Protein AF-A0A946E3V9-F1 (afdb_monomer_lite)

Sequence (91 aa):
WNALGGYSPTIDPTVICAAKTIGATAIDLLTRPDALKAARNEFDERTGGGIGGSRWVPPLLPADFDPPVGFHWPEYVTTERGDGWYVPETA

Radius of gyration: 20.48 Å; chains: 1; bounding box: 43×25×55 Å

Foldseek 3Di:
DDDVLPPCVRVVVVVVVVVVVVVVVVVCCVPPVVVVVVVVVVQCVCCQHHDVHPNNDPPPDDPPDDDPPPFFRWDWDQDPVGTDIDGDPDD

Structure (mmCIF, N/CA/C/O backbone):
data_AF-A0A946E3V9-F1
#
_entry.id   AF-A0A946E3V9-F1
#
loop_
_atom_site.group_PDB
_atom_site.id
_atom_site.type_symbol
_atom_site.label_atom_id
_atom_site.label_alt_id
_atom_site.label_comp_id
_atom_site.label_asym_id
_atom_site.label_entity_id
_atom_site.label_seq_id
_atom_site.pdbx_PDB_ins_code
_atom_site.Cartn_x
_atom_site.Cartn_y
_atom_site.Cartn_z
_atom_site.occupancy
_atom_site.B_iso_or_equiv
_atom_site.auth_seq_id
_atom_site.auth_comp_id
_atom_site.auth_asym_id
_atom_site.auth_atom_id
_atom_site.pdbx_PDB_model_num
ATOM 1 N N . TRP A 1 1 ? -1.699 -0.117 -17.837 1.00 40.38 1 TRP A N 1
ATOM 2 C CA . TRP A 1 1 ? -1.016 1.127 -18.248 1.00 40.38 1 TRP A CA 1
ATOM 3 C C . TRP A 1 1 ? -0.487 1.744 -16.968 1.00 40.38 1 TRP A C 1
ATOM 5 O O . TRP A 1 1 ? -1.253 2.343 -16.226 1.00 40.38 1 TRP A O 1
ATOM 15 N N . ASN A 1 2 ? 0.761 1.438 -16.613 1.00 49.09 2 ASN A N 1
A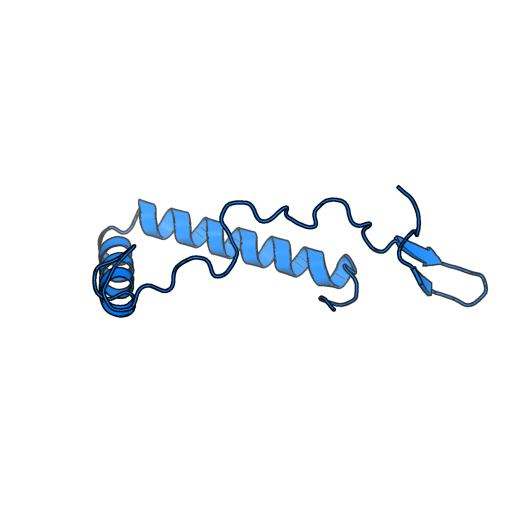TOM 16 C CA . ASN A 1 2 ? 1.300 1.669 -15.270 1.00 49.09 2 ASN A CA 1
ATOM 17 C C . ASN A 1 2 ? 2.592 2.486 -15.412 1.00 49.09 2 ASN A C 1
ATOM 19 O O . ASN A 1 2 ? 3.304 2.305 -16.400 1.00 49.09 2 ASN A O 1
ATOM 23 N N . ALA A 1 3 ? 2.852 3.373 -14.446 1.00 54.66 3 ALA A N 1
ATOM 24 C CA . ALA A 1 3 ? 4.065 4.174 -14.238 1.00 54.66 3 ALA A CA 1
ATOM 25 C C . ALA A 1 3 ? 5.240 3.873 -15.199 1.00 54.66 3 ALA A C 1
ATOM 27 O O . ALA A 1 3 ? 6.083 3.023 -14.925 1.00 54.66 3 ALA A O 1
ATOM 28 N N . LEU A 1 4 ? 5.261 4.562 -16.348 1.00 72.44 4 LEU A N 1
ATOM 29 C CA . LEU A 1 4 ? 6.367 4.580 -17.320 1.00 72.44 4 LEU A CA 1
ATOM 30 C C . LEU A 1 4 ? 6.894 3.198 -17.770 1.00 72.44 4 LEU A C 1
ATOM 32 O O . LEU A 1 4 ? 8.047 3.090 -18.179 1.00 72.44 4 LEU A O 1
ATOM 36 N N . GLY A 1 5 ? 6.067 2.148 -17.703 1.00 73.44 5 GLY A N 1
ATOM 37 C CA . GLY A 1 5 ? 6.453 0.782 -18.079 1.00 73.44 5 GLY A CA 1
ATOM 38 C C . GLY A 1 5 ? 7.339 0.054 -17.060 1.00 73.44 5 GLY A C 1
ATOM 39 O O . GLY A 1 5 ? 7.886 -0.988 -17.390 1.00 73.44 5 GLY A O 1
ATOM 40 N N . GLY A 1 6 ? 7.495 0.568 -15.835 1.00 75.06 6 GLY A N 1
ATOM 41 C CA . GLY A 1 6 ? 8.438 -0.009 -14.868 1.00 75.06 6 GLY A CA 1
ATOM 42 C C . GLY A 1 6 ? 9.841 0.611 -14.907 1.00 75.06 6 GLY A C 1
ATOM 43 O O . GLY A 1 6 ? 1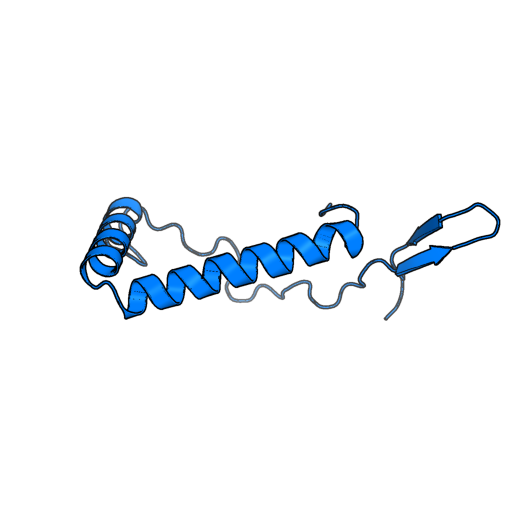0.804 -0.032 -14.501 1.00 75.06 6 GLY A O 1
ATOM 44 N N . TYR A 1 7 ? 9.979 1.851 -15.390 1.00 83.56 7 TYR A N 1
ATOM 45 C CA . TYR A 1 7 ? 11.282 2.481 -15.606 1.00 83.56 7 TYR A CA 1
ATOM 46 C C . TYR A 1 7 ? 11.967 2.724 -14.261 1.00 83.56 7 TYR A C 1
ATOM 48 O O . TYR A 1 7 ? 11.558 3.609 -13.503 1.00 83.56 7 TYR A O 1
ATOM 56 N N . SER A 1 8 ? 12.998 1.929 -13.965 1.00 84.25 8 SER A N 1
ATOM 57 C CA . SER A 1 8 ? 13.648 1.851 -12.646 1.00 84.25 8 SER A CA 1
ATOM 58 C C . SER A 1 8 ? 13.994 3.221 -12.039 1.00 84.25 8 SER A C 1
ATOM 60 O O . SER A 1 8 ? 13.573 3.468 -10.907 1.00 84.25 8 SER A O 1
ATOM 62 N N . PRO A 1 9 ? 14.588 4.188 -12.773 1.00 87.38 9 PRO A N 1
ATOM 63 C CA . PRO A 1 9 ? 14.883 5.516 -12.222 1.00 87.38 9 PRO A CA 1
ATOM 64 C C . PRO A 1 9 ? 13.662 6.285 -11.698 1.00 87.38 9 PRO A C 1
ATOM 66 O O . PRO A 1 9 ? 13.804 7.210 -10.900 1.00 87.38 9 PRO A O 1
ATOM 69 N N . THR A 1 10 ? 12.458 5.911 -12.132 1.00 86.25 10 THR A N 1
ATOM 70 C CA . THR A 1 10 ? 11.194 6.505 -11.676 1.00 86.25 10 THR A CA 1
ATOM 71 C C . THR A 1 10 ? 10.436 5.635 -10.682 1.00 86.25 10 THR A C 1
ATOM 73 O O . THR A 1 10 ? 9.696 6.178 -9.868 1.00 86.25 10 THR A O 1
ATOM 76 N N . ILE A 1 11 ? 10.631 4.313 -10.705 1.00 87.06 11 ILE A N 1
ATOM 77 C CA . ILE A 1 11 ? 9.951 3.369 -9.809 1.00 87.06 11 ILE A CA 1
ATOM 78 C C . ILE A 1 11 ? 10.707 3.197 -8.498 1.00 87.06 11 ILE A C 1
ATOM 80 O O . ILE A 1 11 ? 10.100 3.310 -7.432 1.00 87.06 11 ILE A O 1
ATOM 84 N N . ASP A 1 12 ? 12.018 2.978 -8.547 1.00 90.19 12 ASP A N 1
ATOM 85 C CA . ASP A 1 12 ? 12.810 2.626 -7.367 1.00 90.19 12 ASP A CA 1
ATOM 86 C C . ASP A 1 12 ? 12.696 3.671 -6.245 1.00 90.19 12 ASP A C 1
ATOM 88 O O . ASP A 1 12 ? 12.478 3.286 -5.090 1.00 90.19 12 ASP A O 1
ATOM 92 N N . PRO A 1 13 ? 12.718 4.993 -6.527 1.00 93.56 13 PRO A N 1
ATOM 93 C CA . PRO A 1 13 ? 12.506 5.992 -5.483 1.00 93.56 13 PRO A CA 1
ATOM 94 C C . PRO A 1 13 ? 11.140 5.864 -4.793 1.00 93.56 13 PRO A C 1
ATOM 96 O O . PRO A 1 13 ? 11.037 6.098 -3.586 1.00 93.56 13 PRO A O 1
ATOM 99 N N . THR A 1 14 ? 10.097 5.462 -5.527 1.00 92.56 14 THR A N 1
ATOM 100 C CA . THR A 1 14 ? 8.746 5.269 -4.972 1.00 92.56 14 THR A CA 1
ATOM 101 C C . THR A 1 14 ? 8.687 4.052 -4.057 1.00 92.56 14 THR A C 1
ATOM 103 O O . THR A 1 14 ? 8.087 4.134 -2.986 1.00 92.56 14 THR A O 1
ATOM 106 N N . VAL A 1 15 ? 9.384 2.966 -4.415 1.00 92.56 15 VAL A N 1
ATOM 107 C CA . VAL A 1 15 ? 9.488 1.752 -3.593 1.00 92.56 15 VAL A CA 1
ATOM 108 C C . VAL A 1 15 ? 10.181 2.071 -2.272 1.00 92.56 15 VAL A C 1
ATOM 110 O O . VAL A 1 15 ? 9.669 1.735 -1.205 1.00 92.56 15 VAL A O 1
ATO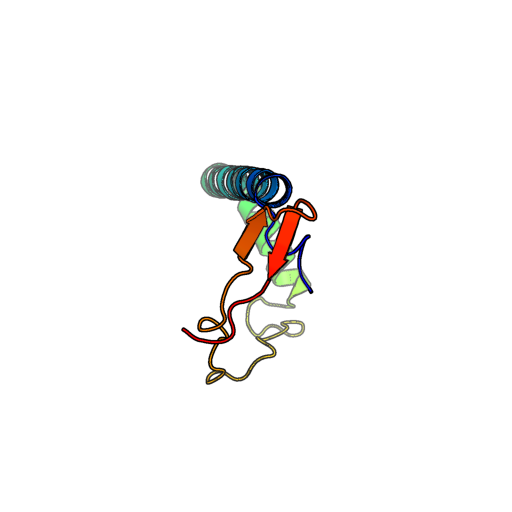M 113 N N . ILE A 1 16 ? 11.307 2.789 -2.319 1.00 96.12 16 ILE A N 1
ATOM 114 C CA . ILE A 1 16 ? 12.040 3.190 -1.112 1.00 96.12 16 ILE A CA 1
ATOM 115 C C . ILE A 1 16 ? 11.217 4.149 -0.247 1.00 96.12 16 ILE A C 1
ATOM 117 O O . ILE A 1 16 ? 11.227 4.034 0.981 1.00 96.12 16 ILE A O 1
ATOM 121 N N . CYS A 1 17 ? 10.499 5.091 -0.863 1.00 96.81 17 CYS A N 1
ATOM 122 C CA . CYS A 1 17 ? 9.603 5.995 -0.147 1.00 96.81 17 CYS A CA 1
ATOM 123 C C . CYS A 1 17 ? 8.493 5.216 0.575 1.00 96.81 17 CYS A C 1
ATOM 125 O O . CYS A 1 17 ? 8.359 5.340 1.792 1.00 96.81 17 CYS A O 1
ATOM 127 N N . ALA A 1 18 ? 7.777 4.347 -0.143 1.00 97.00 18 ALA A N 1
ATOM 128 C CA . ALA A 1 18 ? 6.714 3.520 0.419 1.00 97.00 18 ALA A CA 1
ATOM 129 C C . ALA A 1 18 ? 7.225 2.615 1.550 1.00 97.00 18 ALA A C 1
ATOM 131 O O . ALA A 1 18 ? 6.596 2.540 2.605 1.00 97.00 18 ALA A O 1
ATOM 132 N N . ALA A 1 19 ? 8.395 1.990 1.375 1.00 98.19 19 ALA A N 1
ATOM 133 C CA . ALA A 1 19 ? 9.014 1.151 2.398 1.00 98.19 19 ALA A CA 1
ATOM 134 C C . ALA A 1 19 ? 9.305 1.934 3.688 1.00 98.19 19 ALA A C 1
ATOM 136 O O . ALA A 1 19 ? 8.984 1.465 4.781 1.00 98.19 19 ALA A O 1
ATOM 137 N N . LYS A 1 20 ? 9.858 3.149 3.573 1.00 98.25 20 LYS A N 1
ATOM 138 C CA . LYS A 1 20 ? 10.100 4.028 4.729 1.00 98.25 20 LYS A CA 1
ATOM 139 C C . LYS A 1 20 ? 8.799 4.414 5.423 1.00 98.25 20 LYS A C 1
ATOM 141 O O . LYS A 1 20 ? 8.739 4.358 6.648 1.00 98.25 20 LYS A O 1
ATOM 146 N N . THR A 1 21 ? 7.770 4.770 4.656 1.00 98.12 21 THR A N 1
ATOM 147 C CA . THR A 1 21 ? 6.457 5.129 5.199 1.00 98.12 21 THR A CA 1
ATOM 148 C C . THR A 1 21 ? 5.846 3.964 5.970 1.00 98.12 21 THR A C 1
ATOM 150 O O . THR A 1 21 ? 5.541 4.122 7.148 1.00 98.12 21 THR A O 1
ATOM 153 N N . ILE A 1 22 ? 5.740 2.783 5.354 1.00 98.12 22 ILE A N 1
ATOM 154 C CA . ILE A 1 22 ? 5.161 1.591 5.992 1.00 98.12 22 ILE A CA 1
ATOM 155 C C . ILE A 1 22 ? 5.965 1.201 7.237 1.00 98.12 22 ILE A C 1
ATOM 157 O O . ILE A 1 22 ? 5.382 0.946 8.290 1.00 98.12 22 ILE A O 1
ATOM 161 N N . GLY A 1 23 ? 7.298 1.195 7.139 1.00 98.44 23 GLY A N 1
ATOM 162 C CA . GLY A 1 23 ? 8.178 0.866 8.258 1.00 98.44 23 GLY A CA 1
ATOM 163 C C . GLY A 1 23 ? 8.004 1.821 9.441 1.00 98.44 23 GLY A C 1
ATOM 164 O O . GLY A 1 23 ? 7.816 1.369 10.568 1.00 98.44 23 GLY A O 1
ATOM 165 N N . ALA A 1 24 ? 7.995 3.133 9.192 1.00 98.12 24 ALA A N 1
ATOM 166 C CA . ALA A 1 24 ? 7.767 4.131 10.236 1.00 98.12 24 ALA A CA 1
ATOM 167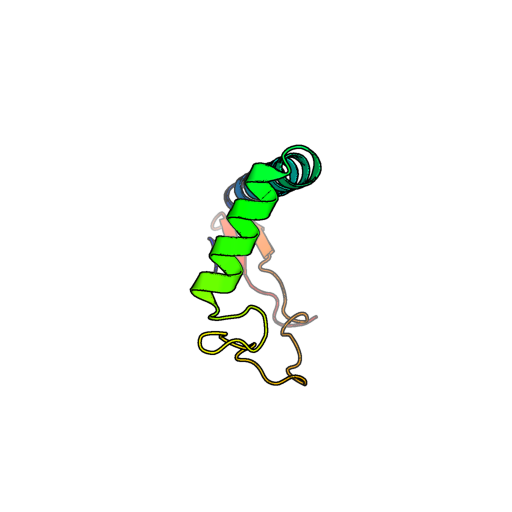 C C . ALA A 1 24 ? 6.369 3.997 10.860 1.00 98.12 24 ALA A C 1
ATOM 169 O O . ALA A 1 24 ? 6.242 4.003 12.084 1.00 98.12 24 ALA A O 1
ATOM 170 N N . THR A 1 25 ? 5.329 3.789 10.043 1.00 97.69 25 THR A N 1
ATOM 171 C CA . THR A 1 25 ? 3.965 3.555 10.537 1.00 97.69 25 THR A CA 1
ATOM 172 C C . THR A 1 25 ? 3.883 2.307 11.417 1.00 97.69 25 THR A C 1
ATOM 174 O O . THR A 1 25 ? 3.223 2.337 12.451 1.00 97.69 25 THR A O 1
ATOM 177 N N . ALA A 1 26 ? 4.574 1.218 11.070 1.00 97.88 26 ALA A N 1
ATOM 178 C CA . ALA A 1 26 ? 4.600 0.019 11.907 1.00 97.88 26 ALA A CA 1
ATOM 179 C C . ALA A 1 26 ? 5.223 0.293 13.288 1.00 97.88 26 ALA A C 1
ATOM 181 O O . ALA A 1 26 ? 4.658 -0.109 14.304 1.00 97.88 26 ALA A O 1
ATOM 182 N N . ILE A 1 27 ? 6.343 1.023 13.341 1.00 98.25 27 ILE A N 1
ATOM 183 C CA . ILE A 1 27 ? 6.972 1.428 14.609 1.00 98.25 27 ILE A CA 1
ATOM 184 C C . ILE A 1 27 ? 6.028 2.309 15.431 1.00 98.25 27 ILE A C 1
ATOM 186 O O . ILE A 1 27 ? 5.870 2.090 16.633 1.00 98.25 27 ILE A O 1
ATOM 190 N N . ASP A 1 28 ? 5.353 3.258 14.788 1.00 97.94 28 ASP A N 1
ATOM 191 C CA . ASP A 1 28 ? 4.368 4.119 15.435 1.00 97.94 28 ASP A CA 1
ATOM 192 C C . ASP A 1 28 ? 3.228 3.316 16.074 1.00 97.94 28 ASP A C 1
ATOM 194 O O . ASP A 1 28 ? 2.885 3.559 17.230 1.00 97.94 28 ASP A O 1
ATOM 198 N N . LEU A 1 29 ? 2.665 2.342 15.354 1.00 97.25 29 LEU A N 1
ATOM 199 C CA . LEU A 1 29 ? 1.586 1.487 15.863 1.00 97.25 29 LEU A CA 1
ATOM 200 C C . LEU A 1 29 ? 2.045 0.573 17.012 1.00 97.25 29 LEU A C 1
ATOM 202 O O . LEU A 1 29 ? 1.252 0.275 17.902 1.00 97.25 29 LEU A O 1
ATOM 206 N N . LEU A 1 30 ? 3.312 0.144 17.012 1.00 97.75 30 LEU A N 1
ATOM 207 C CA . LEU A 1 30 ? 3.890 -0.696 18.069 1.00 97.75 30 LEU A CA 1
ATOM 208 C C . LEU A 1 30 ? 4.231 0.084 19.345 1.00 97.75 30 LEU A C 1
ATOM 210 O O . LEU A 1 30 ? 4.230 -0.491 20.432 1.00 97.75 30 LEU A O 1
ATOM 214 N N . THR A 1 31 ? 4.556 1.371 19.220 1.00 98.38 31 THR A N 1
ATOM 215 C CA . THR A 1 31 ? 5.120 2.168 20.324 1.00 98.38 31 THR A CA 1
ATOM 216 C C . THR A 1 31 ? 4.173 3.234 20.870 1.00 98.38 31 THR A C 1
ATOM 218 O O . THR A 1 31 ? 4.391 3.719 21.981 1.00 98.38 31 THR A O 1
ATOM 221 N N . ARG A 1 32 ? 3.106 3.582 20.139 1.00 98.38 32 ARG A N 1
ATOM 222 C CA . ARG A 1 32 ? 2.127 4.613 20.523 1.00 98.38 32 ARG A CA 1
ATOM 223 C C . ARG A 1 32 ? 0.710 4.022 20.581 1.00 98.38 32 ARG A C 1
ATOM 225 O O . ARG A 1 32 ? 0.012 3.969 19.562 1.00 98.38 32 ARG A O 1
ATOM 232 N N . PRO A 1 33 ? 0.263 3.541 21.755 1.00 97.69 33 PRO A N 1
ATOM 233 C CA . PRO A 1 33 ? -1.011 2.827 21.883 1.00 97.69 33 PRO A CA 1
ATOM 234 C C . PRO A 1 33 ? -2.243 3.707 21.612 1.00 97.69 33 PRO A C 1
ATOM 236 O O . PRO A 1 33 ? -3.280 3.209 21.173 1.00 97.69 33 PRO A O 1
ATOM 239 N N . ASP A 1 34 ? -2.141 5.012 21.845 1.00 98.12 34 ASP A N 1
ATOM 240 C CA . ASP A 1 34 ? -3.157 6.009 21.508 1.00 98.12 34 ASP A CA 1
ATOM 241 C C . ASP A 1 34 ? -3.339 6.150 19.990 1.00 98.12 34 ASP A C 1
ATOM 243 O O . ASP A 1 34 ? -4.475 6.141 19.511 1.00 98.12 34 ASP A O 1
ATOM 247 N N . ALA A 1 35 ? -2.239 6.184 19.230 1.00 97.38 35 ALA A N 1
ATOM 248 C CA . ALA A 1 35 ? -2.272 6.233 17.769 1.00 97.38 35 ALA A CA 1
ATOM 249 C C . ALA A 1 35 ? -2.891 4.959 17.172 1.00 97.38 35 ALA A C 1
ATOM 251 O O . ALA A 1 35 ? -3.748 5.041 16.290 1.00 97.38 35 ALA A O 1
ATOM 252 N N . LEU A 1 36 ? -2.524 3.782 17.695 1.00 98.19 36 LEU A N 1
ATOM 253 C CA . LEU A 1 36 ? -3.131 2.510 17.291 1.00 98.19 36 LEU A CA 1
ATOM 254 C C . LEU A 1 36 ? -4.641 2.490 17.566 1.00 98.19 36 LEU A C 1
ATOM 256 O O . LEU A 1 36 ? -5.427 2.098 16.700 1.00 98.19 36 LEU A O 1
ATOM 260 N N . LYS A 1 37 ? -5.058 2.940 18.756 1.00 98.38 37 LYS A N 1
ATOM 261 C CA . LYS A 1 37 ? -6.478 3.026 19.118 1.00 98.38 37 LYS A CA 1
ATOM 262 C C . LYS A 1 37 ? -7.238 3.973 18.189 1.00 98.38 37 LYS A C 1
ATOM 264 O O . LYS A 1 37 ? -8.322 3.620 17.733 1.00 98.38 37 LYS A O 1
ATOM 269 N N . ALA A 1 38 ? -6.679 5.145 17.891 1.00 98.25 38 ALA A N 1
ATOM 270 C CA . ALA A 1 38 ? -7.292 6.106 16.977 1.00 98.25 38 ALA A CA 1
ATOM 271 C C . ALA A 1 38 ? -7.467 5.518 15.566 1.00 98.25 38 ALA A C 1
ATOM 273 O O . ALA A 1 38 ? -8.573 5.554 15.029 1.00 98.25 38 ALA A O 1
ATOM 274 N N . ALA A 1 39 ? -6.420 4.892 15.017 1.00 97.44 39 ALA A N 1
ATOM 275 C CA . ALA A 1 39 ? -6.473 4.245 13.706 1.00 97.44 39 ALA A CA 1
ATOM 276 C C . ALA A 1 39 ? -7.513 3.112 13.654 1.00 97.44 39 ALA A C 1
ATOM 278 O O . ALA A 1 39 ? -8.242 2.974 12.671 1.00 97.44 39 ALA A O 1
ATOM 279 N N . ARG A 1 40 ? -7.624 2.311 14.725 1.00 97.44 40 ARG A N 1
ATOM 280 C CA . ARG A 1 40 ? -8.633 1.249 14.803 1.00 97.44 40 ARG A CA 1
ATOM 281 C C . ARG A 1 40 ? -10.054 1.805 14.859 1.00 97.44 40 ARG A C 1
ATOM 283 O O . ARG A 1 40 ? -10.915 1.310 14.140 1.00 97.44 40 ARG A O 1
ATOM 290 N N . ASN A 1 41 ? -10.281 2.841 15.664 1.00 98.50 41 ASN A N 1
ATOM 291 C CA . ASN A 1 41 ? -11.585 3.491 15.759 1.00 98.50 41 ASN A CA 1
ATOM 292 C C . ASN A 1 41 ? -12.028 4.054 14.402 1.00 98.50 41 ASN A C 1
ATOM 294 O O . ASN A 1 41 ? -13.163 3.826 13.994 1.00 98.50 41 ASN A O 1
ATOM 298 N N . GLU A 1 42 ? -11.129 4.737 13.686 1.00 98.31 42 GLU A N 1
ATOM 299 C CA . GLU A 1 42 ? -11.403 5.252 12.339 1.00 98.31 42 GLU A CA 1
ATOM 300 C C . GLU A 1 42 ? -11.739 4.118 11.359 1.00 98.31 42 GLU A C 1
ATOM 302 O O . GLU A 1 42 ? -12.681 4.233 10.573 1.00 98.31 42 GLU A O 1
ATOM 307 N N . PHE A 1 43 ? -10.999 3.005 11.412 1.00 97.75 43 PHE A N 1
ATOM 308 C CA . PHE A 1 43 ? -11.281 1.830 10.587 1.00 97.75 43 PHE A CA 1
ATOM 309 C C . PHE A 1 43 ? -12.677 1.263 10.867 1.00 97.75 43 PHE A C 1
ATOM 311 O O . PHE A 1 43 ? -13.460 1.075 9.931 1.00 97.75 43 PHE A O 1
ATOM 318 N N . ASP A 1 44 ? -13.008 1.026 12.137 1.00 98.38 44 ASP A N 1
ATOM 319 C CA . ASP A 1 44 ? -14.303 0.475 12.542 1.00 98.38 44 ASP A CA 1
ATOM 320 C C . ASP A 1 44 ? -15.450 1.442 12.186 1.00 98.38 44 ASP A C 1
ATOM 322 O O . ASP A 1 44 ? -16.490 1.010 11.684 1.00 98.38 44 ASP A O 1
ATOM 326 N N . GLU A 1 45 ? -15.249 2.755 12.343 1.00 98.38 45 GLU A N 1
ATOM 327 C CA . GLU A 1 45 ? -16.204 3.783 11.922 1.00 98.38 45 GLU A CA 1
ATOM 328 C C . GLU A 1 45 ? -16.422 3.756 10.407 1.00 98.38 45 GLU A C 1
ATOM 330 O O . GLU A 1 45 ? -17.560 3.656 9.950 1.00 98.38 45 GLU A O 1
ATOM 335 N N . ARG A 1 46 ? -15.365 3.800 9.592 1.00 98.25 46 ARG A N 1
ATOM 336 C CA . ARG A 1 46 ? -15.513 3.871 8.127 1.00 98.25 46 ARG A CA 1
ATOM 337 C C . ARG A 1 46 ? -16.159 2.627 7.541 1.00 98.25 46 ARG A C 1
ATOM 339 O O . ARG A 1 46 ? -17.015 2.731 6.667 1.00 98.25 46 ARG A O 1
ATOM 346 N N . THR A 1 47 ? -15.800 1.467 8.070 1.00 98.31 47 THR A N 1
ATOM 347 C CA . THR A 1 47 ? -16.322 0.167 7.627 1.00 98.31 47 THR A CA 1
ATOM 348 C C . THR A 1 47 ? -17.660 -0.192 8.280 1.00 98.31 47 THR A C 1
ATOM 350 O O . THR A 1 47 ? -18.334 -1.128 7.852 1.00 98.31 47 THR A O 1
ATOM 353 N N . GLY A 1 48 ? -18.095 0.570 9.287 1.00 98.31 48 GLY A N 1
ATOM 354 C CA . GLY A 1 48 ? -19.346 0.329 9.997 1.00 98.31 48 GLY A CA 1
ATOM 355 C C . GLY A 1 48 ? -19.330 -0.965 10.812 1.00 98.31 48 GLY A C 1
ATOM 356 O O . GLY A 1 48 ? -20.332 -1.683 10.800 1.00 98.31 48 GLY A O 1
ATOM 357 N N . GLY A 1 49 ? -18.203 -1.258 11.472 1.00 97.62 49 GLY A N 1
ATOM 358 C CA . GLY A 1 49 ? -18.011 -2.415 12.355 1.00 97.62 49 GLY A CA 1
ATOM 359 C C . GLY A 1 49 ? -16.809 -3.312 12.033 1.00 97.62 49 GLY A C 1
ATOM 360 O O . GLY A 1 49 ? -16.717 -4.407 12.580 1.00 97.62 49 GLY A O 1
ATOM 361 N N . GLY A 1 50 ? -15.901 -2.889 11.154 1.00 97.06 50 GLY A N 1
ATOM 362 C CA . GLY A 1 50 ? -14.740 -3.671 10.735 1.00 97.06 50 GLY A CA 1
ATOM 363 C C . GLY A 1 50 ? -15.012 -4.534 9.501 1.00 97.06 50 GLY A C 1
ATOM 364 O O . GLY A 1 50 ? -15.867 -4.226 8.670 1.00 97.06 50 GLY A O 1
ATOM 365 N N . ILE A 1 51 ? -14.265 -5.633 9.364 1.00 96.62 51 ILE A N 1
ATOM 366 C CA . ILE A 1 51 ? -14.454 -6.600 8.271 1.00 96.62 51 ILE A CA 1
ATOM 367 C C . ILE A 1 51 ? -15.869 -7.187 8.363 1.00 96.62 51 ILE A C 1
ATOM 369 O O . ILE A 1 51 ? -16.249 -7.729 9.397 1.00 96.62 51 ILE A O 1
ATOM 373 N N . GLY A 1 52 ? -16.642 -7.085 7.279 1.00 96.69 52 GLY A N 1
ATOM 374 C CA . GLY A 1 52 ? -18.052 -7.495 7.251 1.00 96.69 52 GLY A CA 1
ATOM 375 C C . GLY A 1 52 ? -19.026 -6.488 7.878 1.00 96.69 52 GLY A C 1
ATOM 376 O O . GLY A 1 52 ? -20.212 -6.788 7.991 1.00 96.69 52 GLY A O 1
ATOM 377 N N . GLY A 1 53 ? -18.551 -5.305 8.278 1.00 97.94 53 GLY A N 1
ATOM 378 C CA . GLY A 1 53 ? -19.385 -4.220 8.786 1.00 97.94 53 GLY A CA 1
ATOM 379 C C . GLY A 1 53 ? -20.369 -3.666 7.749 1.00 97.94 53 GLY A C 1
ATOM 380 O O . GLY A 1 53 ? -20.282 -3.939 6.552 1.00 97.94 53 GLY A O 1
ATOM 381 N N . SER A 1 54 ? -21.302 -2.831 8.209 1.00 98.00 54 SER A N 1
ATOM 382 C CA . SER A 1 54 ? -22.403 -2.294 7.383 1.00 98.00 54 SER A CA 1
ATOM 383 C C . SER A 1 54 ? -21.961 -1.472 6.163 1.00 98.00 54 SER A C 1
ATOM 385 O O . SER A 1 54 ? -22.744 -1.290 5.233 1.00 98.00 54 SER A O 1
ATOM 387 N N . ARG A 1 55 ? -20.721 -0.967 6.166 1.00 98.00 55 ARG A N 1
ATOM 388 C CA . ARG A 1 55 ? -20.096 -0.208 5.071 1.00 98.00 55 ARG A CA 1
ATOM 389 C C . ARG A 1 55 ? -18.811 -0.867 4.560 1.00 98.00 55 ARG A C 1
ATOM 391 O O . ARG A 1 55 ? -18.035 -0.233 3.849 1.00 98.00 55 ARG A O 1
ATOM 398 N N . TRP A 1 56 ? -18.549 -2.115 4.945 1.00 97.69 56 TRP A N 1
ATOM 399 C CA . TRP A 1 56 ? -17.380 -2.851 4.484 1.00 97.69 56 TRP A CA 1
ATOM 400 C C . TRP A 1 56 ? -17.487 -3.137 2.985 1.00 97.69 56 TRP A C 1
ATOM 402 O O . TRP A 1 56 ? -18.499 -3.654 2.515 1.00 97.69 56 TRP A O 1
ATOM 412 N N . VAL A 1 57 ? -16.419 -2.838 2.246 1.00 96.38 57 VAL A N 1
ATOM 413 C CA . VAL A 1 57 ? -16.294 -3.207 0.835 1.00 96.38 57 VAL A CA 1
ATOM 414 C C . VAL A 1 57 ? -15.453 -4.483 0.764 1.00 96.38 57 VAL A C 1
ATOM 416 O O . VAL A 1 57 ? -14.251 -4.420 1.034 1.00 96.38 57 VAL A O 1
ATOM 419 N N . PRO A 1 58 ? -16.050 -5.649 0.453 1.00 94.62 58 PRO A N 1
ATOM 420 C CA . PRO A 1 58 ? -15.289 -6.881 0.294 1.00 94.62 58 PRO A CA 1
ATOM 421 C C . PRO A 1 58 ? -14.400 -6.819 -0.958 1.00 94.62 58 PRO A C 1
ATOM 423 O O . PRO A 1 58 ? -14.606 -5.962 -1.824 1.00 94.62 58 PRO A O 1
ATOM 426 N N . PRO A 1 59 ? -13.426 -7.739 -1.088 1.00 93.69 59 PRO A N 1
ATOM 427 C CA . PRO A 1 59 ? -12.710 -7.931 -2.341 1.00 93.69 59 PRO A CA 1
ATOM 428 C C . PRO A 1 59 ? -13.683 -8.025 -3.520 1.00 93.69 59 PRO A C 1
ATOM 430 O O . PRO A 1 59 ? -14.666 -8.761 -3.469 1.00 93.69 59 PRO A O 1
ATOM 433 N N . LEU A 1 60 ? -13.411 -7.247 -4.568 1.00 95.06 60 LEU A N 1
ATOM 434 C CA . LEU A 1 60 ? -14.276 -7.165 -5.750 1.00 95.06 60 LEU A CA 1
ATOM 435 C C . LEU A 1 60 ? -14.018 -8.294 -6.755 1.00 95.06 60 LEU A C 1
ATOM 437 O O . LEU A 1 60 ? -14.807 -8.492 -7.674 1.00 95.06 60 LEU A O 1
ATOM 441 N N . LEU A 1 61 ? -12.904 -9.009 -6.597 1.00 94.19 61 LEU A N 1
ATOM 442 C CA . LEU A 1 61 ? -12.554 -10.153 -7.425 1.00 94.19 61 LEU A CA 1
ATOM 443 C C . LEU A 1 61 ? -13.108 -11.448 -6.809 1.00 94.19 61 LEU A C 1
ATOM 445 O O . LEU A 1 61 ? -13.169 -11.550 -5.579 1.00 94.19 61 LEU A O 1
ATOM 449 N N . PRO A 1 62 ? -13.483 -12.440 -7.638 1.00 94.94 62 PRO A N 1
ATOM 450 C CA . PRO A 1 62 ? -13.806 -13.784 -7.169 1.00 94.94 62 PRO A CA 1
ATOM 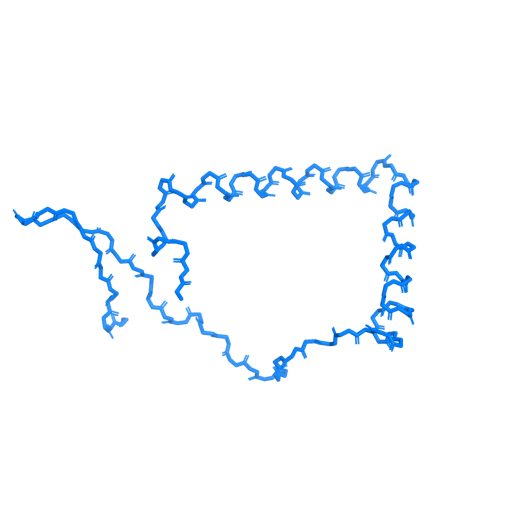451 C C . PRO A 1 62 ? -12.675 -14.394 -6.333 1.00 94.94 62 PRO A C 1
ATOM 453 O O . PRO A 1 62 ? -11.500 -14.093 -6.542 1.00 94.94 62 PRO A O 1
ATOM 456 N N . ALA A 1 63 ? -13.023 -15.280 -5.399 1.00 92.88 63 ALA A N 1
ATOM 457 C CA . ALA A 1 63 ? -12.041 -15.945 -4.537 1.00 92.88 63 ALA A CA 1
ATOM 458 C C . ALA A 1 63 ? -11.086 -16.875 -5.312 1.00 92.88 63 ALA A C 1
ATOM 460 O O . ALA A 1 63 ? -9.981 -17.140 -4.850 1.00 92.88 63 ALA A O 1
ATOM 461 N N . ASP A 1 64 ? -11.519 -17.357 -6.476 1.00 94.75 64 ASP A N 1
ATOM 462 C CA . ASP A 1 64 ? -10.788 -18.218 -7.406 1.00 94.75 64 ASP A CA 1
ATOM 463 C C . ASP A 1 64 ? -10.165 -17.442 -8.579 1.00 94.75 64 ASP A C 1
ATOM 465 O O . ASP A 1 64 ? -9.741 -18.043 -9.564 1.00 94.75 64 ASP A O 1
ATOM 469 N N . PHE A 1 65 ? -10.102 -16.109 -8.490 1.00 93.94 65 PHE A N 1
ATOM 470 C CA . PHE A 1 65 ? -9.443 -15.293 -9.503 1.00 93.94 65 PHE A CA 1
ATOM 471 C C . PHE A 1 65 ? -7.953 -15.648 -9.596 1.00 93.94 65 PHE A C 1
ATOM 473 O O . PHE A 1 65 ? -7.198 -15.432 -8.645 1.00 93.94 65 PHE A O 1
ATOM 480 N N . ASP A 1 66 ? -7.532 -16.151 -10.756 1.00 92.62 66 ASP A N 1
ATOM 481 C CA . ASP A 1 66 ? -6.126 -16.418 -11.051 1.00 92.62 66 ASP A CA 1
ATOM 482 C C . ASP A 1 66 ? -5.387 -15.090 -11.283 1.00 92.62 66 ASP A C 1
ATOM 484 O O . ASP A 1 66 ? -5.716 -14.354 -12.225 1.00 92.62 66 ASP A O 1
ATOM 488 N N . PRO A 1 67 ? -4.437 -14.707 -10.412 1.00 89.31 67 PRO A N 1
ATOM 489 C CA . PRO A 1 67 ? -3.774 -13.428 -10.544 1.00 89.31 67 PRO A CA 1
ATOM 490 C C . PRO A 1 67 ? -2.885 -13.419 -11.799 1.00 89.31 67 PRO A C 1
ATOM 492 O O . PRO A 1 67 ? -2.182 -14.391 -12.073 1.00 89.31 67 PRO A O 1
ATOM 495 N N . PRO A 1 68 ? -2.833 -12.299 -12.541 1.00 83.56 68 PRO A N 1
ATOM 496 C CA . PRO A 1 68 ? -2.061 -12.176 -13.775 1.00 83.56 68 PRO A CA 1
ATOM 497 C C . PRO A 1 68 ? -0.555 -12.017 -13.488 1.00 83.56 68 PRO A C 1
ATOM 499 O O . PRO A 1 68 ? 0.054 -11.011 -13.842 1.00 83.56 68 PRO A O 1
ATOM 502 N N . VAL A 1 69 ? 0.058 -12.988 -12.808 1.00 85.44 69 VAL A N 1
ATOM 503 C CA . VAL A 1 69 ? 1.478 -12.957 -12.407 1.00 85.44 69 VAL A CA 1
ATOM 504 C C . VAL A 1 69 ? 2.415 -13.559 -13.454 1.00 85.44 69 VAL A C 1
ATOM 506 O O . VAL A 1 69 ? 3.623 -13.392 -13.348 1.00 85.44 69 VAL A O 1
ATOM 509 N N . GLY A 1 70 ? 1.871 -14.245 -14.463 1.00 82.12 70 GLY A N 1
ATOM 510 C CA . GLY A 1 70 ? 2.644 -14.871 -15.542 1.00 82.12 70 GLY A CA 1
ATOM 511 C C . GLY A 1 70 ? 2.968 -13.955 -16.726 1.00 82.12 70 GLY A C 1
ATOM 512 O O . GLY A 1 70 ? 3.565 -14.417 -17.692 1.00 82.12 70 GLY A O 1
ATOM 513 N N . PHE A 1 71 ? 2.554 -12.685 -16.697 1.00 80.81 71 PHE A N 1
ATOM 514 C CA . PHE A 1 71 ? 2.850 -11.744 -17.778 1.00 80.81 71 PHE A CA 1
ATOM 515 C C . PHE A 1 71 ? 4.272 -11.197 -17.672 1.00 80.81 71 PHE A C 1
ATOM 517 O O . PHE A 1 71 ? 4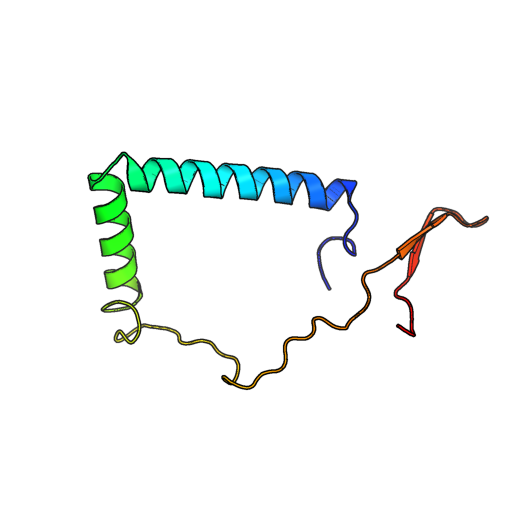.768 -10.920 -16.580 1.00 80.81 71 PHE A O 1
ATOM 524 N N . HIS A 1 72 ? 4.898 -10.983 -18.828 1.00 80.31 72 HIS A N 1
ATOM 525 C CA . HIS A 1 72 ? 6.230 -10.399 -18.913 1.00 80.31 72 HIS A CA 1
ATOM 526 C C . HIS A 1 72 ? 6.267 -8.950 -18.464 1.00 80.31 72 HIS A C 1
ATOM 528 O O . HIS A 1 72 ? 5.382 -8.150 -18.782 1.00 80.31 72 HIS A O 1
ATOM 534 N N . TRP A 1 73 ? 7.349 -8.604 -17.772 1.00 79.44 73 TRP A N 1
ATOM 535 C CA . TRP A 1 73 ? 7.700 -7.212 -17.537 1.00 79.44 73 TRP A CA 1
ATOM 536 C C . TRP A 1 73 ? 8.294 -6.594 -18.807 1.00 79.44 73 TRP A C 1
ATOM 538 O O . TRP A 1 73 ? 8.927 -7.302 -19.592 1.00 79.44 73 TRP A O 1
ATOM 548 N N . PRO A 1 74 ? 8.117 -5.281 -19.025 1.00 83.75 74 PRO A N 1
ATOM 549 C CA . PRO A 1 74 ? 8.801 -4.587 -20.103 1.00 83.75 74 PRO A CA 1
ATOM 550 C C . PRO A 1 74 ? 10.323 -4.700 -19.980 1.00 83.75 74 PRO A C 1
ATOM 552 O O . PRO A 1 74 ? 10.889 -4.496 -18.905 1.00 83.75 74 PRO A O 1
ATOM 555 N N . GLU A 1 75 ? 10.983 -4.961 -21.103 1.00 86.06 75 GLU A N 1
ATOM 556 C CA . GLU A 1 75 ? 12.433 -4.886 -21.230 1.00 86.06 75 GLU A CA 1
ATOM 557 C C . GLU A 1 75 ? 12.829 -3.528 -21.806 1.00 86.06 75 GLU A C 1
ATOM 559 O O . GLU A 1 75 ? 12.318 -3.107 -22.847 1.00 86.06 75 GLU A O 1
ATOM 564 N N . TYR A 1 76 ? 13.758 -2.848 -21.134 1.00 86.00 76 TYR A N 1
ATOM 565 C CA . TYR A 1 76 ? 14.351 -1.595 -21.599 1.00 86.00 76 TYR A CA 1
ATOM 566 C C . TYR A 1 76 ? 15.584 -1.897 -22.447 1.00 86.00 76 TYR A C 1
ATOM 568 O O . TYR A 1 76 ? 16.499 -2.581 -21.991 1.00 86.00 76 TYR A O 1
ATOM 576 N N . VAL A 1 77 ? 15.612 -1.381 -23.675 1.00 87.75 77 VAL A N 1
ATOM 577 C CA . VAL A 1 77 ? 16.653 -1.685 -24.664 1.00 87.75 77 VAL A CA 1
ATOM 578 C C . VAL A 1 77 ? 17.160 -0.420 -25.346 1.00 87.75 77 VAL A C 1
ATOM 580 O O . VAL A 1 77 ? 16.397 0.503 -25.627 1.00 87.75 77 VAL A O 1
ATOM 583 N N . THR A 1 78 ? 18.450 -0.406 -25.672 1.00 93.06 78 THR A N 1
ATOM 584 C CA . THR A 1 78 ? 19.072 0.638 -26.494 1.00 93.06 78 THR A CA 1
ATOM 585 C C . THR A 1 78 ? 19.348 0.074 -27.885 1.00 93.06 78 THR A C 1
ATOM 587 O O . THR A 1 78 ? 19.969 -0.978 -28.031 1.00 93.06 78 THR A O 1
ATOM 590 N N . THR A 1 79 ? 18.877 0.771 -28.919 1.00 90.69 79 THR A N 1
ATOM 591 C CA . THR A 1 79 ? 19.067 0.403 -30.332 1.00 90.69 79 THR A CA 1
ATOM 592 C C . THR A 1 79 ? 19.826 1.500 -31.078 1.00 90.69 79 THR A C 1
ATOM 594 O O . THR A 1 79 ? 20.002 2.600 -30.561 1.00 90.69 79 THR A O 1
ATOM 597 N N . GLU A 1 80 ? 20.203 1.261 -32.338 1.00 94.44 80 GLU A N 1
ATOM 598 C CA . GLU A 1 80 ? 20.770 2.310 -33.208 1.00 94.44 80 GLU A CA 1
ATOM 599 C C . GLU A 1 80 ? 19.839 3.526 -33.385 1.00 94.44 80 GLU A C 1
ATOM 601 O O . GLU A 1 80 ? 20.297 4.617 -33.714 1.00 94.44 80 GLU A O 1
ATOM 606 N N . ARG A 1 81 ? 18.528 3.359 -33.150 1.00 91.94 81 ARG A N 1
ATOM 607 C CA . ARG A 1 81 ? 17.529 4.439 -33.198 1.00 91.94 81 ARG A CA 1
ATOM 608 C C . ARG A 1 81 ? 17.339 5.163 -31.857 1.00 91.94 81 ARG A C 1
ATOM 610 O O . ARG A 1 81 ? 16.530 6.084 -31.796 1.00 91.94 81 ARG A O 1
ATOM 617 N N . GLY A 1 82 ? 18.058 4.759 -30.809 1.00 92.62 82 GLY A N 1
ATOM 618 C CA . GLY A 1 82 ? 17.940 5.285 -29.448 1.00 92.62 82 GLY A CA 1
ATOM 619 C C . GLY A 1 82 ? 17.293 4.306 -28.465 1.00 92.62 82 GLY A C 1
ATOM 620 O O . GLY A 1 82 ? 17.152 3.110 -28.753 1.00 92.62 82 GLY A O 1
ATOM 621 N N . ASP A 1 83 ? 16.921 4.836 -27.299 1.00 89.94 83 ASP A N 1
ATOM 622 C CA . ASP A 1 83 ? 16.346 4.083 -26.181 1.00 89.94 83 ASP A CA 1
ATOM 623 C C . ASP A 1 83 ? 14.854 3.796 -26.382 1.00 89.94 83 ASP A C 1
ATOM 625 O O . ASP A 1 83 ? 14.088 4.638 -26.859 1.00 89.94 83 ASP A O 1
ATOM 629 N N . GLY A 1 84 ? 14.428 2.603 -25.977 1.00 87.25 84 GLY A N 1
ATOM 630 C CA . GLY A 1 84 ? 13.037 2.176 -26.033 1.00 87.25 84 GLY A CA 1
ATOM 631 C C . GLY A 1 84 ? 12.742 1.042 -25.059 1.00 87.25 84 GLY A C 1
ATOM 632 O O . GLY A 1 84 ? 13.577 0.650 -24.245 1.00 87.25 84 GLY A O 1
ATOM 633 N N . TRP A 1 85 ? 11.527 0.514 -25.142 1.00 86.56 85 TRP A N 1
ATOM 634 C CA . TRP A 1 85 ? 11.116 -0.666 -24.392 1.00 86.56 85 TRP A CA 1
ATOM 635 C C . TRP A 1 85 ? 10.139 -1.506 -25.212 1.00 86.56 85 TRP A C 1
ATOM 637 O O . TRP A 1 85 ? 9.467 -0.990 -26.109 1.00 86.56 85 TRP A O 1
ATOM 647 N N . TYR A 1 86 ? 10.059 -2.796 -24.900 1.00 86.19 86 TYR A N 1
ATOM 648 C CA . TYR A 1 86 ? 9.077 -3.716 -25.473 1.00 86.19 86 TYR A CA 1
ATOM 649 C C . TYR A 1 86 ? 8.663 -4.767 -24.433 1.00 86.19 86 TYR A C 1
ATOM 651 O O . TYR A 1 86 ? 9.350 -4.948 -23.431 1.00 86.19 86 TYR A O 1
ATOM 659 N N . VAL A 1 87 ? 7.521 -5.427 -24.637 1.00 85.75 87 VAL A N 1
ATOM 660 C CA . VAL A 1 87 ? 7.085 -6.561 -23.804 1.00 85.75 87 VAL A CA 1
ATOM 661 C C . VAL A 1 87 ? 7.337 -7.843 -24.598 1.00 85.75 87 VAL A C 1
ATOM 663 O O . VAL A 1 87 ? 6.791 -7.953 -25.698 1.00 85.75 87 VAL A O 1
ATOM 666 N N . PRO A 1 88 ? 8.146 -8.788 -24.091 1.00 85.25 88 PRO A N 1
ATOM 667 C CA . PRO A 1 88 ? 8.354 -10.078 -24.742 1.00 85.25 88 PRO A CA 1
ATOM 668 C C . PRO A 1 88 ? 7.038 -10.837 -24.984 1.00 85.25 88 PRO A C 1
ATOM 670 O O . PRO A 1 88 ? 6.164 -10.873 -24.118 1.00 85.25 88 PRO A O 1
ATOM 673 N N . GLU A 1 89 ? 6.893 -11.454 -26.162 1.00 79.31 89 GLU A N 1
ATOM 674 C CA . GLU A 1 89 ? 5.683 -12.208 -26.541 1.00 79.31 89 GLU A CA 1
ATOM 675 C C . GLU A 1 89 ? 5.637 -13.628 -25.947 1.00 79.31 89 GLU A C 1
ATOM 677 O O . GLU A 1 89 ? 4.558 -14.206 -25.821 1.00 79.31 89 GLU A O 1
ATOM 682 N N . THR A 1 90 ? 6.782 -14.203 -25.563 1.00 66.81 90 THR A N 1
ATOM 683 C CA . THR A 1 90 ? 6.894 -15.600 -25.104 1.00 66.81 90 THR A CA 1
ATOM 684 C C . THR A 1 90 ? 7.739 -15.718 -23.843 1.00 66.81 90 THR A C 1
ATOM 686 O O . THR A 1 90 ? 8.767 -15.052 -23.739 1.00 66.81 90 THR A O 1
ATOM 689 N N . ALA A 1 91 ? 7.287 -16.558 -22.902 1.00 57.34 91 ALA A N 1
ATOM 690 C CA . ALA A 1 91 ? 7.988 -16.895 -21.657 1.00 57.34 91 ALA A CA 1
ATOM 691 C C . ALA A 1 91 ? 8.927 -18.085 -21.807 1.00 57.34 91 ALA A C 1
ATOM 693 O O . ALA A 1 91 ? 8.570 -18.998 -22.587 1.00 57.34 91 ALA A O 1
#

pLDDT: mean 90.42, std 11.17, range [40.38, 98.5]

Secondary structure (DSSP, 8-state):
--GGGT-HHHHHHHHHHHHHHHHHHHHHHHH-HHHHHHHHHHHHHHHTSSTT-TT----SS-TT---S-SSPPPEEEEETTEEEEE--S--